Protein AF-K1R1R3-F1 (afdb_monomer_lite)

Structure (mmCIF, N/CA/C/O backbone):
data_AF-K1R1R3-F1
#
_entry.id   AF-K1R1R3-F1
#
loop_
_atom_site.group_PDB
_atom_site.id
_atom_site.type_symbol
_atom_site.label_atom_id
_atom_site.label_alt_id
_atom_site.label_comp_id
_atom_site.label_asym_id
_atom_site.label_entity_id
_atom_site.label_seq_id
_atom_site.pdbx_PDB_ins_code
_atom_site.Cartn_x
_atom_site.Cartn_y
_atom_site.Cartn_z
_atom_site.occupancy
_atom_site.B_iso_or_equiv
_atom_site.auth_seq_id
_atom_site.auth_comp_id
_atom_site.auth_asym_id
_atom_site.auth_atom_id
_atom_site.pdbx_PDB_model_num
ATOM 1 N N . MET A 1 1 ? -16.419 -6.995 62.840 1.00 41.62 1 MET A N 1
ATOM 2 C CA . MET A 1 1 ? -15.403 -7.744 62.067 1.00 41.62 1 MET A CA 1
ATOM 3 C C . MET A 1 1 ? -16.008 -9.122 61.863 1.00 41.62 1 MET A C 1
ATOM 5 O O . MET A 1 1 ? -16.299 -9.752 62.862 1.00 41.62 1 MET A O 1
ATOM 9 N N . THR A 1 2 ? -16.504 -9.490 60.685 1.00 32.88 2 THR A N 1
ATOM 10 C CA . THR A 1 2 ? -15.691 -9.855 59.516 1.00 32.88 2 THR A CA 1
ATOM 11 C C . THR A 1 2 ? -16.478 -9.571 58.232 1.00 32.88 2 THR A C 1
ATOM 13 O O . THR A 1 2 ? -17.562 -10.111 58.030 1.00 32.88 2 THR A O 1
ATOM 16 N N . THR A 1 3 ? -15.939 -8.710 57.373 1.00 28.78 3 THR A N 1
ATOM 17 C CA . THR A 1 3 ? -16.470 -8.423 56.037 1.00 28.78 3 THR A CA 1
ATOM 18 C C . THR A 1 3 ? -15.966 -9.507 55.088 1.00 28.78 3 THR A C 1
ATOM 20 O O . THR A 1 3 ? -14.759 -9.618 54.881 1.00 28.78 3 THR A O 1
ATOM 23 N N . GLN A 1 4 ? -16.862 -10.314 54.519 1.00 32.47 4 GLN A N 1
ATOM 24 C CA . GLN A 1 4 ? -16.522 -11.183 53.392 1.00 32.47 4 GLN A CA 1
ATOM 25 C C . GLN A 1 4 ? -16.595 -10.385 52.084 1.00 32.47 4 GLN A C 1
ATOM 27 O O . GLN A 1 4 ? -17.626 -9.818 51.730 1.00 32.47 4 GLN A O 1
ATOM 32 N N . LEU A 1 5 ? -15.458 -10.345 51.391 1.00 31.88 5 LEU A N 1
ATOM 33 C CA . LEU A 1 5 ? -15.287 -9.903 50.011 1.00 31.88 5 LEU A CA 1
ATOM 34 C C . LEU A 1 5 ? -15.853 -10.952 49.048 1.00 31.88 5 LEU A C 1
ATOM 36 O O . LEU A 1 5 ? -15.437 -12.102 49.121 1.00 31.88 5 LEU A O 1
ATOM 40 N N . PHE A 1 6 ? -16.655 -10.531 48.066 1.00 28.17 6 PHE A N 1
ATOM 41 C CA . PHE A 1 6 ? -16.606 -11.130 46.730 1.00 28.17 6 PHE A CA 1
ATOM 42 C C . PHE A 1 6 ? -16.654 -10.046 45.652 1.00 28.17 6 PHE A C 1
ATOM 44 O O . PHE A 1 6 ? -17.543 -9.198 45.597 1.00 28.17 6 PHE A O 1
ATOM 51 N N . THR A 1 7 ? -15.608 -10.083 44.833 1.00 28.70 7 THR A N 1
ATOM 52 C CA . THR A 1 7 ? -15.230 -9.115 43.811 1.00 28.70 7 THR A CA 1
ATOM 53 C C . THR A 1 7 ? -16.080 -9.248 42.548 1.00 28.70 7 THR A C 1
ATOM 55 O O . THR A 1 7 ? -16.462 -10.330 42.109 1.00 28.70 7 THR A O 1
ATOM 58 N N . ILE A 1 8 ? -16.336 -8.079 41.972 1.00 42.72 8 ILE A N 1
ATOM 59 C CA . ILE A 1 8 ? -17.076 -7.756 40.754 1.00 42.72 8 ILE A CA 1
ATOM 60 C C . ILE A 1 8 ? -16.412 -8.350 39.487 1.00 42.72 8 ILE A C 1
ATOM 62 O O . ILE A 1 8 ? -15.201 -8.543 39.437 1.00 42.72 8 ILE A O 1
ATOM 66 N N . CYS A 1 9 ? -17.216 -8.471 38.417 1.00 38.12 9 CYS A N 1
ATO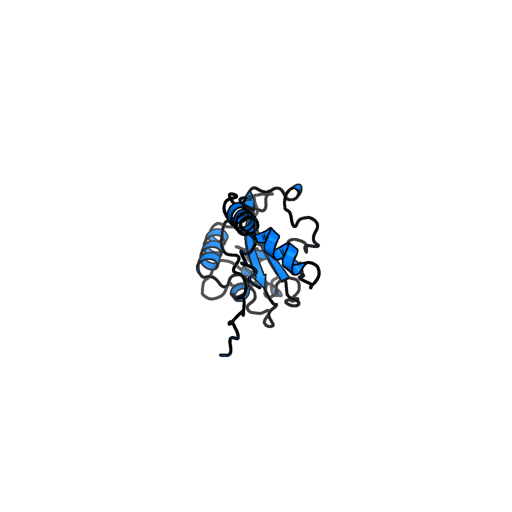M 67 C CA . CYS A 1 9 ? -16.847 -8.238 37.001 1.00 38.12 9 CYS A CA 1
ATOM 68 C C . CYS A 1 9 ? -16.890 -9.416 35.997 1.00 38.12 9 CYS A C 1
ATOM 70 O O . CYS A 1 9 ? -15.997 -9.584 35.171 1.00 38.12 9 CYS A O 1
ATOM 72 N N . GLY A 1 10 ? -18.011 -10.145 35.932 1.00 30.91 10 GLY A N 1
ATOM 73 C CA . GLY A 1 10 ? -18.330 -11.031 34.792 1.00 30.91 10 GLY A CA 1
ATOM 74 C C . GLY A 1 10 ? -18.759 -10.312 33.494 1.00 30.91 10 GLY A C 1
ATOM 75 O O . GLY A 1 10 ? -18.832 -10.933 32.438 1.00 30.91 10 GLY A O 1
ATOM 76 N N . LYS A 1 11 ? -19.025 -8.995 33.527 1.00 33.97 11 LYS A N 1
ATOM 77 C CA . LYS A 1 11 ? -19.503 -8.232 32.352 1.00 33.97 11 LYS A CA 1
ATOM 78 C C . LYS A 1 11 ? -18.391 -7.722 31.422 1.00 33.97 11 LYS A C 1
ATOM 80 O O . LYS A 1 11 ? -18.671 -7.465 30.255 1.00 33.97 11 LYS A O 1
ATOM 85 N N . LEU A 1 12 ? -17.142 -7.605 31.886 1.00 32.56 12 LEU A N 1
ATOM 86 C CA . LEU A 1 12 ? -16.050 -7.072 31.055 1.00 32.56 12 LEU A CA 1
ATOM 87 C C . LEU A 1 12 ? -15.493 -8.112 30.065 1.00 32.56 12 LEU A C 1
ATOM 89 O O . LEU A 1 12 ? -15.207 -7.789 28.912 1.00 32.56 12 LEU A O 1
ATOM 93 N N . TYR A 1 13 ? -15.400 -9.376 30.487 1.00 31.77 13 TYR A N 1
ATOM 94 C CA . TYR A 1 13 ? -14.856 -10.463 29.664 1.00 31.77 13 TYR A CA 1
ATOM 95 C C . TYR A 1 13 ? -15.740 -10.802 28.455 1.00 31.77 13 TYR A C 1
ATOM 97 O O . TYR A 1 13 ? -15.227 -11.123 27.383 1.00 31.77 13 TYR A O 1
ATOM 105 N N . PHE A 1 14 ? -17.061 -10.655 28.583 1.00 29.38 14 PHE A N 1
ATOM 106 C CA . PHE A 1 14 ? -18.003 -10.967 27.504 1.00 29.38 14 PHE A CA 1
ATOM 107 C C . PHE A 1 14 ? -17.925 -9.969 26.335 1.00 29.38 14 PHE A C 1
ATOM 109 O O . PHE A 1 14 ? -18.051 -10.358 25.174 1.00 29.38 14 PHE A O 1
ATOM 116 N N . ILE A 1 15 ? -17.635 -8.694 26.621 1.00 35.28 15 ILE A N 1
ATOM 117 C CA . ILE A 1 15 ? -17.471 -7.658 25.588 1.00 35.28 15 ILE A CA 1
ATOM 118 C C . ILE A 1 15 ? -16.175 -7.892 24.798 1.00 35.28 15 ILE A C 1
ATOM 120 O O . ILE A 1 15 ? -16.174 -7.795 23.570 1.00 35.28 15 ILE A O 1
ATOM 124 N N . ILE A 1 16 ? -15.082 -8.271 25.471 1.00 42.16 16 ILE A N 1
ATOM 125 C CA . ILE A 1 16 ? -13.810 -8.591 24.801 1.00 42.16 16 ILE A CA 1
ATOM 126 C C . ILE A 1 16 ? -13.955 -9.858 23.939 1.00 42.16 16 ILE A C 1
ATOM 128 O O . ILE A 1 16 ? -13.437 -9.907 22.823 1.00 42.16 16 ILE A O 1
ATOM 132 N N . PHE A 1 17 ? -14.713 -10.858 24.403 1.00 34.31 17 PHE A N 1
ATOM 133 C CA . PHE A 1 17 ? -14.930 -12.103 23.663 1.00 34.31 17 PHE A CA 1
ATOM 134 C C . PHE A 1 17 ? -15.851 -11.935 22.438 1.00 34.31 17 PHE A C 1
ATOM 136 O O . PHE A 1 17 ? -15.577 -12.512 21.384 1.00 34.31 17 PHE A O 1
ATOM 143 N N . GLN A 1 18 ? -16.896 -11.100 22.513 1.00 32.78 18 GLN A N 1
ATOM 144 C CA . GLN A 1 18 ? -17.772 -10.835 21.360 1.00 32.78 18 GLN A CA 1
ATOM 145 C C . GLN A 1 18 ? -17.098 -10.014 20.249 1.00 32.78 18 GLN A C 1
ATOM 147 O O . GLN A 1 18 ? -17.374 -10.248 19.071 1.00 32.78 18 GLN A O 1
ATOM 152 N N . ILE A 1 19 ? -16.164 -9.114 20.577 1.00 46.09 19 ILE A N 1
ATOM 153 C CA . ILE A 1 19 ? -15.396 -8.354 19.569 1.00 46.09 19 ILE A CA 1
ATOM 154 C C . ILE A 1 19 ? -14.512 -9.282 18.712 1.00 46.09 19 ILE A C 1
ATOM 156 O O . ILE A 1 19 ? -14.250 -8.982 17.546 1.00 46.09 19 ILE A O 1
ATOM 160 N N . ASN A 1 20 ? -14.107 -10.437 19.248 1.00 45.56 20 ASN A N 1
ATOM 161 C CA . ASN A 1 20 ? -13.268 -11.409 18.544 1.00 45.56 20 ASN A CA 1
ATOM 162 C C . ASN A 1 20 ? -14.040 -12.342 17.592 1.00 45.56 20 ASN A C 1
ATOM 164 O O . ASN A 1 20 ? -13.407 -12.998 16.766 1.00 45.56 20 ASN A O 1
ATOM 168 N N . ASN A 1 21 ? -15.378 -12.386 17.663 1.00 45.78 21 ASN A N 1
ATOM 169 C CA . ASN A 1 21 ? -16.212 -13.317 16.886 1.00 45.78 21 ASN A CA 1
ATOM 170 C C . ASN A 1 21 ? -17.002 -12.676 15.733 1.00 45.78 21 ASN A C 1
ATOM 172 O O . ASN A 1 21 ? -17.736 -13.365 15.024 1.00 45.78 21 ASN A O 1
ATOM 176 N N . LEU A 1 22 ? -16.833 -11.376 15.475 1.00 60.03 22 LEU A N 1
ATOM 177 C CA . LEU A 1 22 ? -17.361 -10.769 14.253 1.00 60.03 22 LEU A CA 1
ATOM 178 C C . LEU A 1 22 ? -16.454 -11.120 13.069 1.00 60.03 22 LEU A C 1
ATOM 180 O O . LEU A 1 22 ? -15.258 -10.817 13.059 1.00 60.03 22 LEU A O 1
ATOM 184 N N . ARG A 1 23 ? -17.035 -11.754 12.042 1.00 75.44 23 ARG A N 1
ATOM 185 C CA . ARG A 1 23 ? -16.339 -12.057 10.786 1.00 75.44 23 ARG A CA 1
ATOM 186 C C . ARG A 1 23 ? -15.767 -10.759 10.211 1.00 75.44 23 ARG A C 1
ATOM 188 O O . ARG A 1 23 ? -16.511 -9.828 9.909 1.00 75.44 23 ARG A O 1
ATOM 195 N N . LYS A 1 24 ? -14.443 -10.704 10.052 1.00 83.62 24 LYS A N 1
ATOM 196 C CA . LYS A 1 24 ? -13.760 -9.543 9.468 1.00 83.62 24 LYS A CA 1
ATOM 197 C C . LYS A 1 24 ? -14.295 -9.250 8.068 1.00 83.62 24 LYS A C 1
ATOM 199 O O . LYS A 1 24 ? -14.547 -10.166 7.283 1.00 83.62 24 LYS A O 1
ATOM 204 N N . LEU A 1 25 ? -14.422 -7.967 7.746 1.00 85.00 25 LEU A N 1
ATOM 205 C CA . LEU A 1 25 ? -14.866 -7.518 6.431 1.00 85.00 25 LEU A CA 1
ATOM 206 C C . LEU A 1 25 ? -13.712 -7.631 5.434 1.00 85.00 25 LEU A C 1
ATOM 208 O O . LEU A 1 25 ? -12.654 -7.046 5.660 1.00 85.00 25 LEU A O 1
ATOM 212 N N . LYS A 1 26 ? -13.915 -8.334 4.317 1.00 87.12 26 LYS A N 1
ATOM 213 C CA . LYS A 1 26 ? -12.944 -8.384 3.212 1.00 87.12 26 LYS A CA 1
ATOM 214 C C . LYS A 1 26 ? -12.702 -6.977 2.674 1.00 87.12 26 LYS A C 1
ATOM 216 O O . LYS A 1 26 ? -13.608 -6.399 2.072 1.00 87.12 26 LYS A O 1
ATOM 221 N N . ARG A 1 27 ? -11.521 -6.402 2.914 1.00 89.44 27 ARG A N 1
ATOM 222 C CA . ARG A 1 27 ? -11.242 -4.988 2.618 1.00 89.44 27 ARG A CA 1
ATOM 223 C C . ARG A 1 27 ? -11.456 -4.669 1.142 1.00 89.44 27 ARG A C 1
ATOM 225 O O . ARG A 1 27 ? -11.941 -3.581 0.839 1.00 89.44 27 ARG A O 1
ATOM 232 N N . GLU A 1 28 ? -11.138 -5.599 0.250 1.00 85.12 28 GLU A N 1
ATOM 233 C CA . GLU A 1 28 ? -11.321 -5.483 -1.197 1.00 85.12 28 GLU A CA 1
ATOM 234 C C . GLU A 1 28 ? -12.790 -5.312 -1.627 1.00 85.12 28 GLU A C 1
ATOM 236 O O . GLU A 1 28 ? -13.053 -4.747 -2.689 1.00 85.12 28 GLU A O 1
ATOM 241 N N . ASN A 1 29 ? -13.736 -5.748 -0.790 1.00 85.44 29 ASN A N 1
ATOM 242 C CA . ASN A 1 29 ? -15.176 -5.664 -1.038 1.00 85.44 29 ASN A CA 1
ATOM 243 C C . ASN A 1 29 ? -15.839 -4.491 -0.307 1.00 85.44 29 ASN A C 1
ATOM 245 O O . ASN A 1 29 ? -17.027 -4.255 -0.502 1.00 85.44 29 ASN A O 1
ATOM 249 N N . VAL A 1 30 ? -15.104 -3.772 0.547 1.00 84.88 30 VAL A N 1
ATOM 250 C CA . VAL A 1 30 ? -15.629 -2.634 1.310 1.00 84.88 30 VAL A CA 1
ATOM 251 C C . VAL A 1 30 ? -15.515 -1.364 0.461 1.00 84.88 30 VAL A C 1
ATOM 253 O O . VAL A 1 30 ? -14.389 -0.947 0.162 1.00 84.88 30 VAL A O 1
ATOM 256 N N . PRO A 1 31 ? -16.642 -0.721 0.095 1.00 84.31 31 PRO A N 1
ATOM 257 C CA . PRO A 1 31 ? -16.622 0.574 -0.576 1.00 84.31 31 PRO A CA 1
ATOM 258 C C . PRO A 1 31 ? -15.938 1.636 0.282 1.00 84.31 31 PRO A C 1
ATOM 260 O O . PRO A 1 31 ? -15.997 1.584 1.513 1.00 84.31 31 PRO A O 1
ATOM 263 N N . ASP A 1 32 ? -15.341 2.643 -0.354 1.00 81.62 32 ASP A N 1
ATOM 264 C CA . ASP A 1 32 ? -14.648 3.712 0.373 1.00 81.62 32 ASP A CA 1
ATOM 265 C C . ASP A 1 32 ? -15.595 4.493 1.308 1.00 81.62 32 ASP A C 1
ATOM 267 O O . ASP A 1 32 ? -15.168 4.933 2.371 1.00 81.62 32 ASP A O 1
ATOM 271 N N . THR A 1 33 ? -16.895 4.582 1.009 1.00 82.50 33 THR A N 1
ATOM 272 C CA . THR A 1 33 ? -17.916 5.182 1.896 1.00 82.50 33 THR A CA 1
ATOM 273 C C . THR A 1 33 ? -18.107 4.424 3.212 1.00 82.50 33 THR A C 1
ATOM 275 O O . THR A 1 33 ? -18.440 5.030 4.228 1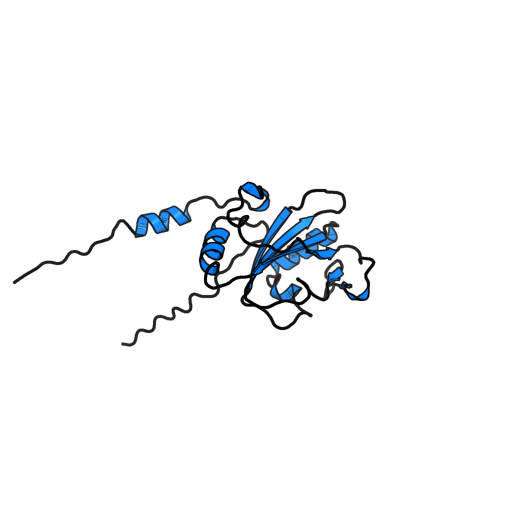.00 82.50 33 THR A O 1
ATOM 278 N N . ASN A 1 34 ? -17.849 3.114 3.215 1.00 82.56 34 ASN A N 1
ATOM 279 C CA . ASN A 1 34 ? -18.072 2.219 4.355 1.00 82.56 34 ASN A CA 1
ATOM 280 C C . ASN A 1 34 ? -16.753 1.800 5.025 1.00 82.56 34 ASN A C 1
ATOM 282 O O . ASN A 1 34 ? -16.737 1.014 5.978 1.00 82.56 34 ASN A O 1
ATOM 286 N N . PHE A 1 35 ? -15.625 2.308 4.532 1.00 86.00 35 PHE A N 1
ATOM 287 C CA . PHE A 1 35 ? -14.332 2.128 5.163 1.00 86.00 35 PHE A CA 1
ATOM 288 C C . PHE A 1 35 ? -14.248 3.030 6.399 1.00 86.00 35 PHE A C 1
ATOM 290 O O . PHE A 1 35 ? -14.309 4.246 6.292 1.00 86.00 35 PHE A O 1
ATOM 297 N N . SER A 1 36 ? -14.075 2.455 7.589 1.00 84.31 36 SER A N 1
ATOM 298 C CA . SER A 1 36 ? -14.108 3.172 8.874 1.00 84.31 36 SER A CA 1
ATOM 299 C C . SER A 1 36 ? -12.981 4.190 9.024 1.00 84.31 36 SER A C 1
ATOM 301 O O . SER A 1 36 ? -13.023 5.052 9.895 1.00 84.31 36 SER A O 1
ATOM 303 N N . LEU A 1 37 ? -11.964 4.074 8.175 1.00 85.25 37 LEU A N 1
ATOM 304 C CA . LEU A 1 37 ? -10.838 4.981 8.070 1.00 85.25 37 LEU A CA 1
ATOM 305 C C . LEU A 1 37 ? -10.951 5.898 6.846 1.00 85.25 37 LEU A C 1
ATOM 307 O O . LEU A 1 37 ? -9.949 6.437 6.402 1.00 85.25 37 LEU A O 1
ATOM 311 N N . ASN A 1 38 ? -12.130 6.094 6.263 1.00 85.06 38 ASN A N 1
ATOM 312 C CA . ASN A 1 38 ? -12.290 7.025 5.145 1.00 85.06 38 ASN A CA 1
ATOM 313 C C . ASN A 1 38 ? -12.209 8.502 5.561 1.00 85.06 38 ASN A C 1
ATOM 315 O O . ASN A 1 38 ? -11.771 9.322 4.764 1.00 85.06 38 ASN A O 1
ATOM 319 N N . LYS A 1 39 ? -12.576 8.830 6.808 1.00 84.06 39 LYS A N 1
ATOM 320 C CA . LYS A 1 39 ? -12.549 10.200 7.351 1.00 84.06 39 LYS A C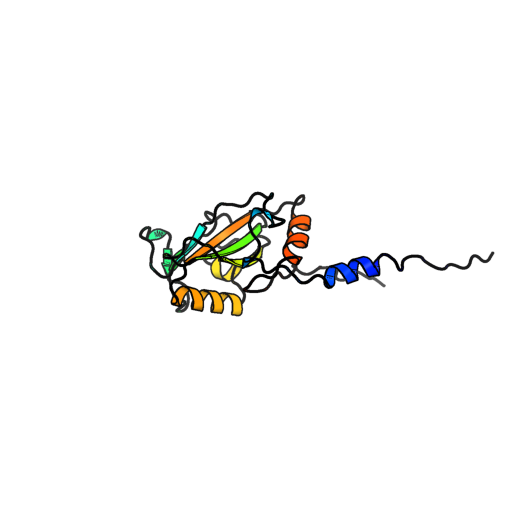A 1
ATOM 321 C C . LYS A 1 39 ? -11.160 10.665 7.793 1.00 84.06 39 LYS A C 1
ATOM 323 O O . LYS A 1 39 ? -10.979 11.848 8.057 1.00 84.06 39 LYS A O 1
ATOM 328 N N . ILE A 1 40 ? -10.188 9.758 7.912 1.00 86.12 40 ILE A N 1
ATOM 329 C CA . ILE A 1 40 ? -8.807 10.150 8.215 1.00 86.12 40 ILE A CA 1
ATOM 330 C C . ILE A 1 40 ? -8.101 10.630 6.947 1.00 86.12 40 ILE A C 1
ATOM 332 O O . ILE A 1 40 ? -8.395 10.186 5.838 1.00 86.12 40 ILE A O 1
ATOM 336 N N . GLN A 1 41 ? -7.134 11.528 7.118 1.00 90.19 41 GLN A N 1
ATOM 337 C CA . GLN A 1 41 ? -6.399 12.100 6.000 1.00 90.19 41 GLN A CA 1
ATOM 338 C C . GLN A 1 41 ? -5.431 11.070 5.403 1.00 90.19 41 GLN A C 1
ATOM 340 O O . GLN A 1 41 ? -4.354 10.795 5.942 1.00 90.19 41 GLN A O 1
ATOM 345 N N . TRP A 1 42 ? -5.825 10.505 4.266 1.00 92.56 42 TRP A N 1
ATOM 346 C CA . TRP A 1 42 ? -4.961 9.693 3.419 1.00 92.56 42 TRP A CA 1
ATOM 347 C C . TRP A 1 42 ? -4.273 10.556 2.368 1.00 92.56 42 TRP A C 1
ATOM 349 O O . TRP A 1 42 ? -4.863 11.485 1.819 1.00 92.56 42 TRP A O 1
ATOM 359 N N . SER A 1 43 ? -3.041 10.199 2.018 1.00 93.19 43 SER A N 1
ATOM 360 C CA . SER A 1 43 ? -2.443 10.679 0.779 1.00 93.19 43 SER A CA 1
ATOM 361 C C . SER A 1 43 ? -3.215 10.143 -0.435 1.00 93.19 43 SER A C 1
ATOM 363 O O . SER A 1 43 ? -3.832 9.072 -0.355 1.00 93.19 43 SER A O 1
ATOM 365 N N . PRO A 1 44 ? -3.102 10.806 -1.597 1.00 92.88 44 PRO A N 1
ATOM 366 C CA . PRO A 1 44 ? -3.466 10.197 -2.868 1.00 92.88 44 PRO A CA 1
ATOM 367 C C . PRO A 1 44 ? -2.749 8.856 -3.078 1.00 92.88 44 PRO A C 1
ATOM 369 O O . PRO A 1 44 ? -1.697 8.587 -2.484 1.00 92.88 44 PRO A O 1
ATOM 372 N N . TRP A 1 45 ? -3.325 8.020 -3.941 1.00 93.88 45 TRP A N 1
ATOM 373 C CA . TRP A 1 45 ? -2.703 6.771 -4.368 1.00 93.88 45 TRP A CA 1
ATOM 374 C C . TRP A 1 45 ? -1.505 7.051 -5.271 1.00 93.88 45 TRP A C 1
ATOM 376 O O . TRP A 1 45 ? -1.632 7.692 -6.311 1.00 93.88 45 TRP A O 1
ATOM 386 N N . GLU A 1 46 ? -0.354 6.508 -4.902 1.00 94.06 46 GLU A N 1
ATOM 387 C CA . GLU A 1 46 ? 0.895 6.647 -5.633 1.00 94.06 46 GLU A CA 1
ATOM 388 C C . GLU A 1 46 ? 1.275 5.321 -6.299 1.00 94.06 46 GLU A C 1
ATOM 390 O O . GLU A 1 46 ? 1.380 4.298 -5.627 1.00 94.06 46 GLU A O 1
ATOM 395 N N . LEU A 1 47 ? 1.531 5.337 -7.611 1.00 94.12 47 LEU A N 1
ATOM 396 C CA . LEU A 1 47 ? 2.108 4.200 -8.335 1.00 94.12 47 LEU A CA 1
ATOM 397 C C . LEU A 1 47 ? 3.554 3.973 -7.872 1.00 94.12 47 LEU A C 1
ATOM 399 O O . LEU A 1 47 ? 4.372 4.885 -7.999 1.00 94.12 47 LEU A O 1
ATOM 403 N N . VAL A 1 48 ? 3.871 2.780 -7.361 1.00 94.44 48 VAL A N 1
ATOM 404 C CA . VAL A 1 48 ? 5.193 2.467 -6.777 1.00 94.44 48 VAL A CA 1
ATOM 405 C C . VAL A 1 48 ? 5.854 1.208 -7.320 1.00 94.44 48 VAL A C 1
ATOM 407 O O . VAL A 1 48 ? 7.072 1.079 -7.197 1.00 94.44 48 VAL A O 1
ATOM 410 N N . ILE A 1 49 ? 5.090 0.295 -7.926 1.00 95.38 49 ILE A N 1
ATOM 411 C CA . ILE A 1 49 ? 5.619 -0.855 -8.671 1.00 95.38 49 ILE A CA 1
ATOM 412 C C . ILE A 1 49 ? 4.850 -0.978 -9.983 1.00 95.38 49 ILE A C 1
ATOM 414 O O . ILE A 1 49 ? 3.623 -0.890 -9.983 1.00 95.38 49 ILE A O 1
ATOM 418 N N . SER A 1 50 ? 5.569 -1.200 -11.076 1.00 94.81 50 SER A N 1
ATOM 419 C CA . SER A 1 50 ? 5.024 -1.315 -12.427 1.00 94.81 50 SER A CA 1
ATOM 420 C C . SER A 1 50 ? 5.618 -2.536 -13.140 1.00 94.81 50 SER A C 1
ATOM 422 O O . SER A 1 50 ? 6.800 -2.824 -12.937 1.00 94.81 50 SER A O 1
ATOM 424 N N . PRO A 1 51 ? 4.849 -3.271 -13.963 1.00 94.81 51 PRO A N 1
ATOM 425 C CA . PRO A 1 51 ? 5.391 -4.361 -14.776 1.00 94.81 51 PRO A CA 1
ATOM 426 C C . PRO A 1 51 ? 6.373 -3.857 -15.844 1.00 94.81 51 PRO A C 1
ATOM 428 O O . PRO A 1 51 ? 7.375 -4.515 -16.107 1.00 94.81 51 PRO A O 1
ATOM 431 N N . THR A 1 52 ? 6.121 -2.673 -16.405 1.00 92.50 52 THR A N 1
ATOM 432 C CA . THR A 1 52 ? 6.963 -1.998 -17.401 1.00 92.50 52 THR A CA 1
ATOM 433 C C . THR A 1 52 ? 7.597 -0.744 -16.810 1.00 92.50 52 THR A C 1
ATOM 435 O O . THR A 1 52 ? 7.057 -0.157 -15.867 1.00 92.50 52 THR A O 1
ATOM 438 N N . LYS A 1 53 ? 8.759 -0.340 -17.332 1.00 89.44 53 LYS A N 1
ATOM 439 C CA . LYS A 1 53 ? 9.465 0.858 -16.873 1.00 89.44 53 LYS A CA 1
ATOM 440 C C . LYS A 1 53 ? 8.671 2.101 -17.285 1.00 89.44 53 LYS A C 1
ATOM 442 O O . LYS A 1 53 ? 8.440 2.275 -18.478 1.00 89.44 53 LYS A O 1
ATOM 447 N N . PRO A 1 54 ? 8.231 2.948 -16.343 1.00 86.44 54 PRO A N 1
ATOM 448 C CA . PRO A 1 54 ? 7.586 4.209 -16.696 1.00 86.44 54 PRO A CA 1
ATOM 449 C C . PRO A 1 54 ? 8.598 5.196 -17.290 1.00 86.44 54 PRO A C 1
ATOM 451 O O . PRO A 1 54 ? 9.773 5.152 -16.935 1.00 86.44 54 PRO A O 1
ATOM 454 N N . GLU A 1 55 ? 8.128 6.114 -18.133 1.00 79.56 55 GLU A N 1
ATOM 455 C CA . GLU A 1 55 ? 8.956 7.042 -18.932 1.00 79.56 55 GLU A CA 1
ATOM 456 C C . GLU A 1 55 ? 9.891 7.947 -18.099 1.00 79.56 55 GLU A C 1
ATOM 458 O O . GLU A 1 55 ? 10.928 8.390 -18.582 1.00 79.56 55 GLU A O 1
ATOM 463 N N . ASN A 1 56 ? 9.585 8.172 -16.816 1.00 68.94 56 ASN A N 1
ATOM 464 C CA . ASN A 1 56 ? 10.442 8.923 -15.889 1.00 68.94 56 ASN A CA 1
ATOM 465 C C . ASN A 1 56 ? 11.596 8.062 -15.345 1.00 68.94 56 ASN A C 1
ATOM 467 O O . ASN A 1 56 ? 11.557 7.601 -14.205 1.00 68.94 56 ASN A O 1
ATOM 471 N N . ASP A 1 57 ? 12.630 7.861 -16.156 1.00 71.56 57 ASP A N 1
ATOM 472 C CA . ASP A 1 57 ? 13.698 6.880 -15.928 1.00 71.56 57 ASP A CA 1
ATOM 473 C C . ASP A 1 57 ? 14.383 6.988 -14.540 1.00 71.56 57 ASP A C 1
ATOM 475 O O . ASP A 1 57 ? 14.487 6.001 -13.812 1.00 71.56 57 ASP A O 1
ATOM 479 N N . SER A 1 58 ? 14.740 8.196 -14.086 1.00 82.50 58 SER A N 1
ATOM 480 C CA . SER A 1 58 ? 15.573 8.386 -12.879 1.00 82.50 58 SER A CA 1
ATOM 481 C C . SER A 1 58 ? 14.908 7.990 -11.553 1.00 82.50 58 SER A C 1
ATOM 483 O O . SER A 1 58 ? 15.585 7.699 -10.561 1.00 82.50 58 SER A O 1
ATOM 485 N N . LEU A 1 59 ? 13.574 7.970 -11.508 1.00 88.31 59 LEU A N 1
ATOM 486 C CA . LEU A 1 59 ? 12.822 7.624 -10.301 1.00 88.31 59 LEU A CA 1
ATOM 487 C C . LEU A 1 59 ? 12.522 6.132 -10.203 1.00 88.31 59 LEU A C 1
ATOM 489 O O . LEU A 1 59 ? 12.032 5.692 -9.161 1.00 88.31 59 LEU A O 1
ATOM 493 N N . TRP A 1 60 ? 12.804 5.358 -11.248 1.00 91.50 60 TRP A N 1
ATOM 494 C CA . TRP A 1 60 ? 12.456 3.950 -11.336 1.00 91.50 60 TRP A CA 1
ATOM 495 C C . TRP A 1 60 ? 13.705 3.086 -11.456 1.00 91.50 60 TRP A C 1
ATOM 497 O O . TRP A 1 60 ? 14.668 3.401 -12.135 1.00 91.50 60 TRP A O 1
ATOM 507 N N . SER A 1 61 ? 13.690 1.962 -10.756 1.00 91.06 61 SER A N 1
ATOM 508 C CA . SER A 1 61 ? 14.776 0.987 -10.768 1.00 91.06 61 SER A CA 1
ATOM 509 C C . SER A 1 61 ? 14.193 -0.406 -10.894 1.00 91.06 61 SER A C 1
ATOM 511 O O . SER A 1 61 ? 13.073 -0.659 -10.438 1.00 91.06 61 SER A O 1
ATOM 513 N N . GLU A 1 62 ? 14.946 -1.323 -11.488 1.00 92.25 62 GLU A N 1
ATOM 514 C CA . GLU A 1 62 ? 14.570 -2.731 -11.472 1.00 92.25 62 GLU A CA 1
ATOM 515 C C . GLU A 1 62 ? 14.407 -3.231 -10.036 1.00 92.25 62 GLU A C 1
ATOM 517 O O . GLU A 1 62 ? 15.087 -2.801 -9.089 1.00 92.25 62 GLU A O 1
ATOM 522 N N . ARG A 1 63 ? 13.458 -4.147 -9.847 1.00 92.19 63 ARG A N 1
ATOM 523 C CA . ARG A 1 63 ? 13.260 -4.749 -8.535 1.00 92.19 63 ARG A CA 1
ATOM 524 C C . ARG A 1 63 ? 14.399 -5.714 -8.217 1.00 92.19 63 ARG A C 1
ATOM 526 O O . ARG A 1 63 ? 14.829 -6.530 -9.020 1.00 92.19 63 ARG A O 1
ATOM 533 N N . TYR A 1 64 ? 14.881 -5.623 -6.982 1.00 83.94 64 TYR A N 1
ATOM 534 C CA . TYR A 1 64 ? 16.077 -6.328 -6.524 1.00 83.94 64 TYR A CA 1
ATOM 535 C C . TYR A 1 64 ? 15.928 -7.864 -6.555 1.00 83.94 64 TYR A C 1
ATOM 537 O O . TYR A 1 64 ? 14.859 -8.386 -6.223 1.00 83.94 64 TYR A O 1
ATOM 545 N N . ARG A 1 65 ? 17.029 -8.580 -6.851 1.00 82.19 65 ARG A N 1
ATOM 546 C CA . ARG A 1 65 ? 17.147 -10.061 -6.868 1.00 82.19 65 ARG A CA 1
ATOM 547 C C . ARG A 1 65 ? 16.165 -10.766 -7.814 1.00 82.19 65 ARG A C 1
ATOM 549 O O . ARG A 1 65 ? 15.461 -11.682 -7.396 1.00 82.19 65 ARG A O 1
ATOM 556 N N . GLY A 1 66 ? 16.086 -10.323 -9.069 1.00 78.25 66 GLY A N 1
ATOM 557 C CA . GLY A 1 66 ? 15.298 -11.007 -10.106 1.00 78.25 66 GLY A CA 1
ATOM 558 C C . GLY A 1 66 ? 13.780 -10.950 -9.901 1.00 78.25 66 GLY A C 1
ATOM 559 O O . GLY A 1 66 ? 13.033 -11.706 -10.524 1.00 78.25 66 GLY A O 1
ATOM 560 N N . ARG A 1 67 ? 13.301 -10.063 -9.019 1.00 89.56 67 ARG A N 1
ATOM 561 C CA . ARG A 1 67 ? 11.868 -9.789 -8.876 1.00 89.56 67 ARG A CA 1
ATOM 562 C C . ARG A 1 67 ? 11.358 -9.100 -10.137 1.00 89.56 67 ARG A C 1
ATOM 564 O O . ARG A 1 67 ? 12.036 -8.254 -10.704 1.00 89.56 67 ARG A O 1
ATOM 571 N N . LYS A 1 68 ? 10.140 -9.441 -10.548 1.00 91.56 68 LYS A N 1
ATOM 572 C CA . LYS A 1 68 ? 9.536 -8.923 -11.777 1.00 91.56 68 LYS A CA 1
ATOM 573 C C . LYS A 1 68 ? 9.156 -7.450 -11.638 1.00 91.56 68 LYS A C 1
ATOM 575 O O . LYS A 1 68 ? 8.616 -7.048 -10.601 1.00 91.56 68 LYS A O 1
ATOM 580 N N . GLY A 1 69 ? 9.394 -6.696 -12.709 1.00 94.19 69 GLY A N 1
ATOM 581 C CA . GLY A 1 69 ? 9.004 -5.299 -12.876 1.00 94.19 69 GLY A CA 1
ATOM 582 C C . GLY A 1 69 ? 9.963 -4.277 -12.263 1.00 94.19 69 GLY A C 1
ATOM 583 O O . GLY A 1 69 ? 11.055 -4.587 -11.786 1.00 94.19 69 GLY A O 1
ATOM 584 N N . PHE A 1 70 ? 9.500 -3.034 -12.253 1.00 94.19 70 PHE A N 1
ATOM 585 C CA . PHE A 1 70 ? 10.218 -1.847 -11.811 1.00 94.19 70 PHE A CA 1
ATOM 586 C C . PHE A 1 70 ? 9.573 -1.293 -10.547 1.00 94.19 70 PHE A C 1
ATOM 588 O O . PHE A 1 70 ? 8.359 -1.376 -10.364 1.00 94.19 70 PHE A O 1
ATOM 595 N N . ARG A 1 71 ? 10.376 -0.703 -9.666 1.00 93.44 71 ARG A N 1
ATOM 596 C CA . ARG A 1 71 ? 9.914 0.001 -8.467 1.00 93.44 71 ARG A CA 1
ATOM 597 C C . ARG A 1 71 ? 10.407 1.434 -8.464 1.00 93.44 71 ARG A C 1
ATOM 599 O O . ARG A 1 71 ? 11.511 1.709 -8.936 1.00 93.44 71 ARG A O 1
ATOM 606 N N . LYS A 1 72 ? 9.654 2.319 -7.818 1.00 91.75 72 LYS A N 1
ATOM 607 C CA . LYS A 1 72 ? 10.180 3.641 -7.489 1.00 91.75 72 LYS A CA 1
ATOM 608 C C . LYS A 1 72 ? 11.354 3.545 -6.517 1.00 91.75 72 LYS A C 1
ATOM 610 O O . LYS A 1 72 ? 11.357 2.715 -5.602 1.00 91.75 72 LYS A O 1
ATOM 615 N N . THR A 1 73 ? 12.326 4.434 -6.673 1.00 88.81 73 THR A N 1
ATOM 616 C CA . THR A 1 73 ? 13.478 4.585 -5.771 1.00 88.81 73 THR A CA 1
ATOM 617 C C . THR A 1 73 ? 13.061 5.085 -4.384 1.00 88.81 73 THR A C 1
ATOM 619 O O . THR A 1 73 ? 13.683 4.720 -3.384 1.00 88.81 73 THR A O 1
ATOM 622 N N . SER A 1 74 ? 11.969 5.852 -4.303 1.00 88.75 74 SER A N 1
ATOM 623 C CA . SER A 1 74 ? 11.357 6.336 -3.063 1.00 88.75 74 SER A CA 1
ATOM 624 C C . SER A 1 74 ? 9.828 6.220 -3.099 1.00 88.75 74 SER A C 1
ATOM 626 O O . SER A 1 74 ? 9.228 6.080 -4.160 1.00 88.75 74 SER A O 1
ATOM 628 N N . VAL A 1 75 ? 9.199 6.251 -1.924 1.00 89.50 75 VAL A N 1
ATOM 629 C CA . VAL A 1 75 ? 7.740 6.205 -1.746 1.00 89.50 75 VAL A CA 1
ATOM 630 C C . VAL A 1 75 ? 7.295 7.401 -0.912 1.00 89.50 75 VAL A C 1
ATOM 632 O O . VAL A 1 75 ? 8.044 7.845 -0.039 1.00 89.50 75 VAL A O 1
ATOM 635 N N . CYS A 1 76 ? 6.101 7.930 -1.178 1.00 84.94 76 CYS A N 1
ATOM 636 C CA . CYS A 1 76 ? 5.520 9.087 -0.498 1.00 84.94 76 CYS A CA 1
ATOM 637 C C . CYS A 1 76 ? 6.461 10.306 -0.488 1.00 84.94 76 CYS A C 1
ATOM 639 O O . CYS A 1 76 ? 6.611 10.981 0.535 1.00 84.94 76 CYS A O 1
ATOM 641 N N . GLY A 1 77 ? 7.143 10.554 -1.612 1.00 80.62 77 GLY A N 1
ATOM 642 C CA . GLY A 1 77 ? 8.115 11.644 -1.758 1.00 80.62 77 GLY A CA 1
ATOM 643 C C . GLY A 1 77 ? 9.344 11.506 -0.853 1.00 80.62 77 GLY A C 1
ATOM 644 O O . GLY A 1 77 ? 9.880 12.507 -0.394 1.00 80.62 77 GLY A O 1
ATOM 645 N N . GLY A 1 78 ? 9.732 10.277 -0.495 1.00 81.31 78 GLY A N 1
ATOM 646 C CA . GLY A 1 78 ? 10.847 10.017 0.422 1.00 81.31 78 GLY A CA 1
ATOM 647 C C . GLY A 1 78 ? 10.536 10.318 1.890 1.00 81.31 78 GLY A C 1
ATOM 648 O O . GLY A 1 78 ? 11.383 10.091 2.751 1.00 81.31 78 GLY A O 1
ATOM 649 N N . LYS A 1 79 ? 9.316 10.771 2.202 1.00 80.50 79 LYS A N 1
ATOM 650 C CA . LYS A 1 79 ? 8.866 10.995 3.574 1.00 80.50 79 LYS A CA 1
ATOM 651 C C . LYS A 1 79 ? 8.536 9.638 4.183 1.00 80.50 79 LYS A C 1
ATOM 653 O O . LYS A 1 79 ? 7.547 9.009 3.819 1.00 80.50 79 LYS A O 1
ATOM 658 N N . THR A 1 80 ? 9.352 9.179 5.113 1.00 84.81 80 THR A N 1
ATOM 659 C CA . THR A 1 80 ? 9.218 7.849 5.729 1.00 84.81 80 THR A CA 1
ATOM 660 C C . THR A 1 80 ? 9.022 7.913 7.241 1.00 84.81 80 THR A C 1
ATOM 662 O O . THR A 1 80 ? 8.790 6.881 7.864 1.00 84.81 80 THR A O 1
ATOM 665 N N . PHE A 1 81 ? 9.066 9.122 7.800 1.00 86.12 81 PHE A N 1
ATOM 666 C CA . PHE A 1 81 ? 8.655 9.494 9.150 1.00 86.12 81 PHE A CA 1
ATOM 667 C C . PHE A 1 81 ? 7.571 10.584 9.069 1.00 86.12 81 PHE A C 1
ATOM 669 O O . PHE A 1 81 ? 7.505 11.282 8.047 1.00 86.12 81 PHE A O 1
ATOM 676 N N . PRO A 1 82 ? 6.733 10.760 10.109 1.00 89.69 82 PRO A N 1
ATOM 677 C CA . PRO A 1 82 ? 6.638 9.969 11.347 1.00 89.69 82 PRO A CA 1
ATOM 678 C C . PRO A 1 82 ? 5.999 8.583 11.121 1.00 89.69 82 PRO A C 1
ATOM 680 O O . PRO A 1 82 ? 5.885 8.114 9.984 1.00 89.69 82 PRO A O 1
ATOM 683 N N . ALA A 1 83 ? 5.613 7.904 12.207 1.00 91.62 83 ALA A N 1
ATOM 684 C CA . ALA A 1 83 ? 4.853 6.660 12.143 1.00 91.62 83 ALA A CA 1
ATOM 685 C C . ALA A 1 83 ? 3.617 6.812 11.241 1.00 91.62 83 ALA A C 1
ATOM 687 O O . ALA A 1 83 ? 2.973 7.859 11.205 1.00 91.62 83 ALA A O 1
ATOM 688 N N . ALA A 1 84 ? 3.296 5.767 10.487 1.00 92.94 84 ALA A N 1
ATOM 689 C CA . ALA A 1 84 ? 2.249 5.828 9.481 1.00 92.94 84 ALA A CA 1
ATOM 690 C C . ALA A 1 84 ? 1.659 4.452 9.173 1.00 92.94 84 ALA A C 1
ATOM 692 O O . ALA A 1 84 ? 2.297 3.408 9.356 1.00 92.94 84 ALA A O 1
ATOM 693 N N . VAL A 1 85 ? 0.441 4.476 8.646 1.00 93.38 85 VAL A N 1
ATOM 694 C CA . VAL A 1 85 ? -0.214 3.335 8.014 1.00 93.38 85 VAL A CA 1
ATOM 695 C C . VAL A 1 85 ? -0.025 3.445 6.516 1.00 93.38 85 VAL A C 1
ATOM 697 O O . VAL A 1 85 ? -0.311 4.485 5.927 1.00 93.38 85 VAL A O 1
ATOM 700 N N . TYR A 1 86 ? 0.434 2.362 5.905 1.00 94.00 86 TYR A N 1
ATOM 701 C CA . TYR A 1 86 ? 0.562 2.235 4.463 1.00 94.00 86 TYR A CA 1
ATOM 702 C C . TYR A 1 86 ? -0.464 1.229 3.976 1.00 94.00 86 TYR A C 1
ATOM 704 O O . TYR A 1 86 ? -0.462 0.086 4.431 1.00 94.00 86 TYR A O 1
ATOM 712 N N . GLU A 1 87 ? -1.320 1.645 3.053 1.00 93.88 87 GLU A N 1
ATOM 713 C CA . GLU A 1 87 ? -2.290 0.768 2.410 1.00 93.88 87 GLU A CA 1
ATOM 714 C C . GLU A 1 87 ? -1.906 0.576 0.948 1.00 93.88 87 GLU A C 1
ATOM 716 O O . GLU A 1 87 ? -1.527 1.528 0.267 1.00 93.88 87 GLU A O 1
ATOM 721 N N . PHE A 1 88 ? -1.990 -0.662 0.480 1.00 95.38 88 PHE A N 1
ATOM 722 C CA . PHE A 1 88 ? -1.584 -1.071 -0.852 1.00 95.38 88 PHE A CA 1
ATOM 723 C C . PHE A 1 88 ? -2.788 -1.534 -1.653 1.00 95.38 88 PHE A C 1
ATOM 725 O O . PHE A 1 88 ? -3.654 -2.257 -1.151 1.00 95.38 88 PHE A O 1
ATOM 732 N N . SER A 1 89 ? -2.802 -1.141 -2.920 1.00 95.12 89 SER A N 1
ATOM 733 C CA . SER A 1 89 ? -3.755 -1.636 -3.897 1.00 95.12 89 SER A CA 1
ATOM 734 C C . SER A 1 89 ? -3.061 -2.091 -5.169 1.00 95.12 89 SER A C 1
ATOM 736 O O . SER A 1 89 ? -1.932 -1.698 -5.465 1.00 95.12 89 SER A O 1
ATOM 738 N N . VAL A 1 90 ? -3.750 -2.938 -5.920 1.00 95.38 90 VAL A N 1
ATOM 739 C CA . VAL A 1 90 ? -3.326 -3.403 -7.236 1.00 95.38 90 VAL A CA 1
ATOM 740 C C . VAL A 1 90 ? -4.336 -2.980 -8.283 1.00 95.38 90 VAL A C 1
ATOM 742 O O . VAL A 1 90 ? -5.535 -2.899 -8.007 1.00 95.38 90 VAL A O 1
ATOM 745 N N . ARG A 1 91 ? -3.852 -2.715 -9.492 1.00 94.00 91 ARG A N 1
ATOM 746 C CA . ARG A 1 91 ? -4.696 -2.431 -10.653 1.00 94.00 91 ARG A CA 1
ATOM 747 C C . ARG A 1 91 ? -3.991 -2.872 -11.924 1.00 94.00 91 ARG A C 1
ATOM 749 O O . ARG A 1 91 ? -2.789 -2.652 -12.066 1.00 94.00 91 ARG A O 1
ATOM 756 N N . LYS A 1 92 ? -4.742 -3.469 -12.842 1.00 90.94 92 LYS A N 1
ATOM 757 C CA . LYS A 1 92 ? -4.285 -3.741 -14.206 1.00 90.94 92 LYS A CA 1
ATOM 758 C C . LYS A 1 92 ? -4.533 -2.500 -15.061 1.00 90.94 92 LYS A C 1
ATOM 760 O O . LYS A 1 92 ? -5.540 -1.838 -14.856 1.00 90.94 92 LYS A O 1
ATOM 765 N N . LEU A 1 93 ? -3.651 -2.171 -16.007 1.00 81.06 93 LEU A N 1
ATOM 766 C CA . LEU A 1 93 ? -3.808 -0.962 -16.837 1.00 81.06 93 LEU A CA 1
ATOM 767 C C . LEU A 1 93 ? -5.165 -0.914 -17.563 1.00 81.06 93 LEU A C 1
ATOM 769 O O . LEU A 1 93 ? -5.758 0.149 -17.689 1.00 81.06 93 LEU A O 1
ATOM 773 N N . SER A 1 94 ? -5.662 -2.081 -17.976 1.00 83.38 94 SER A N 1
ATOM 774 C CA . SER A 1 94 ? -6.950 -2.256 -18.649 1.00 83.38 94 SER A CA 1
ATOM 775 C C . SER A 1 94 ? -8.172 -2.149 -17.729 1.00 83.38 94 SER A C 1
ATOM 777 O O . SER A 1 94 ? -9.292 -2.221 -18.217 1.00 83.38 94 SER A O 1
ATOM 779 N N . ASP A 1 95 ? -7.983 -2.067 -16.411 1.00 84.12 95 ASP A N 1
ATOM 780 C CA . ASP A 1 95 ? -9.065 -2.094 -15.428 1.00 84.12 95 ASP A CA 1
ATOM 781 C C . ASP A 1 95 ? -9.167 -0.731 -14.724 1.00 84.12 95 ASP A C 1
ATOM 783 O O . ASP A 1 95 ? -8.173 -0.251 -14.164 1.00 84.12 95 ASP A O 1
ATOM 787 N N . PRO A 1 96 ? -10.345 -0.082 -14.703 1.00 78.94 96 PRO A N 1
ATOM 788 C CA . PRO A 1 96 ? -10.523 1.154 -13.950 1.00 78.94 96 PRO A CA 1
ATOM 789 C C . PRO A 1 96 ? -10.396 0.950 -12.429 1.00 78.94 96 PRO A C 1
ATOM 791 O O . PRO A 1 96 ? -10.039 1.889 -11.707 1.00 78.94 96 PRO A O 1
ATOM 794 N N . LYS A 1 97 ? -10.658 -0.260 -11.918 1.00 85.38 97 LYS A N 1
ATOM 795 C CA . LYS A 1 97 ? -10.788 -0.533 -10.485 1.00 85.38 97 LYS A CA 1
ATOM 796 C C . LYS A 1 97 ? -9.446 -0.858 -9.821 1.00 85.38 97 LYS A C 1
ATOM 798 O O . LYS A 1 97 ? -8.637 -1.646 -10.303 1.00 85.38 97 LYS A O 1
ATOM 803 N N . ARG A 1 98 ? -9.222 -0.258 -8.645 1.00 86.50 98 ARG A N 1
ATOM 804 C CA . ARG A 1 98 ? -8.139 -0.624 -7.716 1.00 86.50 98 ARG A CA 1
ATOM 805 C C . ARG A 1 98 ? -8.668 -1.607 -6.675 1.00 86.50 98 ARG A C 1
ATOM 807 O O . ARG A 1 98 ? -9.673 -1.326 -6.027 1.00 86.50 98 ARG A O 1
ATOM 814 N N . PHE A 1 99 ? -7.958 -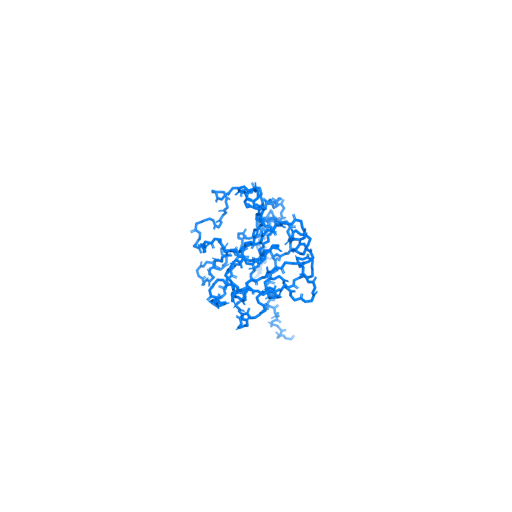2.709 -6.462 1.00 89.56 99 PHE A N 1
ATOM 815 C CA . PHE A 1 99 ? -8.256 -3.674 -5.403 1.00 89.56 99 PHE A CA 1
ATOM 816 C C . PHE A 1 99 ? -7.296 -3.466 -4.241 1.00 89.56 99 PHE A C 1
ATOM 818 O O . PHE A 1 99 ? -6.085 -3.570 -4.419 1.00 89.56 99 PHE A O 1
ATOM 825 N N . VAL A 1 100 ? -7.817 -3.152 -3.057 1.00 88.62 100 VAL A N 1
ATOM 826 C CA . VAL A 1 100 ? -7.005 -2.987 -1.845 1.00 88.62 100 VAL A CA 1
ATOM 827 C C . VAL A 1 100 ? -6.632 -4.361 -1.298 1.00 88.62 100 VAL A C 1
ATOM 829 O O . VAL A 1 100 ? -7.512 -5.146 -0.962 1.00 88.62 100 VAL A O 1
ATOM 832 N N . THR A 1 101 ? -5.335 -4.653 -1.196 1.00 89.19 101 THR A N 1
ATOM 833 C CA . THR A 1 101 ? -4.851 -6.014 -0.911 1.00 89.19 101 THR A CA 1
ATOM 834 C C . THR A 1 101 ? -4.040 -6.133 0.367 1.00 89.19 101 THR A C 1
ATOM 836 O O . THR A 1 101 ? -3.989 -7.219 0.937 1.00 89.19 101 THR A O 1
ATOM 839 N N . TYR A 1 102 ? -3.412 -5.058 0.846 1.00 93.06 102 TYR A N 1
ATOM 840 C CA . TYR A 1 102 ? -2.514 -5.131 2.000 1.00 93.06 102 TYR A CA 1
ATOM 841 C C . TYR A 1 102 ? -2.447 -3.827 2.789 1.00 93.06 102 TYR A C 1
ATOM 843 O O . TYR A 1 102 ? -2.625 -2.741 2.243 1.00 93.06 102 TYR A O 1
ATOM 851 N N . CYS A 1 103 ? -2.137 -3.939 4.079 1.00 92.12 103 CYS A N 1
ATOM 852 C CA . CYS A 1 103 ? -1.889 -2.809 4.958 1.00 92.12 103 CYS A CA 1
ATOM 853 C C . CYS A 1 103 ? -0.718 -3.098 5.905 1.00 92.12 103 CYS A C 1
ATOM 855 O O . CYS A 1 103 ? -0.603 -4.196 6.452 1.00 92.12 103 CYS A O 1
ATOM 857 N N . LYS A 1 104 ? 0.130 -2.090 6.137 1.00 91.50 104 LYS A N 1
ATOM 858 C CA . LYS A 1 104 ? 1.285 -2.154 7.037 1.00 91.50 104 LYS A CA 1
ATOM 859 C C . LYS A 1 104 ? 1.321 -0.951 7.973 1.00 91.50 104 LYS A C 1
ATOM 861 O O . LYS A 1 104 ? 1.366 0.193 7.530 1.00 91.50 104 LYS A O 1
ATOM 866 N N . LEU A 1 105 ? 1.391 -1.231 9.272 1.00 90.94 105 LEU A N 1
ATOM 867 C CA . LEU A 1 105 ? 1.782 -0.251 10.283 1.00 90.94 105 LEU A CA 1
ATOM 868 C C . LEU A 1 105 ? 3.307 -0.135 10.318 1.00 90.94 105 LEU A C 1
ATOM 870 O O . LEU A 1 105 ? 4.011 -1.147 10.358 1.00 90.94 105 LEU A O 1
ATOM 874 N N . SER A 1 106 ? 3.807 1.095 10.317 1.00 90.00 106 SER A N 1
ATOM 875 C CA . SER A 1 106 ? 5.231 1.399 10.406 1.00 90.00 106 SER A CA 1
ATOM 876 C C . SER A 1 106 ? 5.470 2.470 11.463 1.00 90.00 106 SER A C 1
ATOM 878 O O . SER A 1 106 ? 4.773 3.481 11.490 1.00 90.00 106 SER A O 1
ATOM 880 N N . SER A 1 107 ? 6.487 2.278 12.302 1.00 88.38 107 SER A N 1
ATOM 881 C CA . SER A 1 107 ? 7.003 3.303 13.223 1.00 88.38 107 SER A CA 1
ATOM 882 C C . SER A 1 107 ? 7.839 4.380 12.517 1.00 88.38 107 SER A C 1
ATOM 884 O O . SER A 1 107 ? 8.355 5.282 13.165 1.00 88.38 107 SER A O 1
ATOM 886 N N . GLY A 1 108 ? 7.985 4.272 11.195 1.00 87.94 108 GLY A N 1
ATOM 887 C CA . GLY A 1 108 ? 8.891 5.067 10.378 1.00 87.94 108 GLY A CA 1
ATOM 888 C C . GLY A 1 108 ? 10.200 4.331 10.076 1.00 87.94 108 GLY A C 1
ATOM 889 O O . GLY A 1 108 ? 10.540 3.339 10.724 1.00 87.94 108 GLY A O 1
ATOM 890 N N . PHE A 1 109 ? 10.908 4.748 9.023 1.00 85.12 109 PHE A N 1
ATOM 891 C CA . PHE A 1 109 ? 12.148 4.093 8.580 1.00 85.12 109 PHE A CA 1
ATOM 892 C C . PHE A 1 109 ? 13.100 5.060 7.872 1.00 85.12 109 PHE A C 1
ATOM 894 O O . PHE A 1 109 ? 12.674 5.872 7.072 1.00 85.12 109 PHE A O 1
ATOM 901 N N . THR A 1 110 ? 14.407 4.968 8.113 1.00 73.06 110 THR A N 1
ATOM 902 C CA . THR A 1 110 ? 15.395 5.964 7.634 1.00 73.06 110 THR A CA 1
ATOM 903 C C . THR A 1 110 ? 15.880 5.758 6.201 1.00 73.06 110 THR A C 1
ATOM 905 O O . THR A 1 110 ? 16.349 6.696 5.568 1.00 73.06 110 THR A O 1
ATOM 908 N N . LYS A 1 111 ? 15.789 4.539 5.656 1.00 65.19 111 LYS A N 1
ATOM 909 C CA . LYS A 1 111 ? 16.383 4.209 4.349 1.00 65.19 111 LYS A CA 1
ATOM 910 C C . LYS A 1 111 ? 15.326 4.143 3.243 1.00 65.19 111 LYS A C 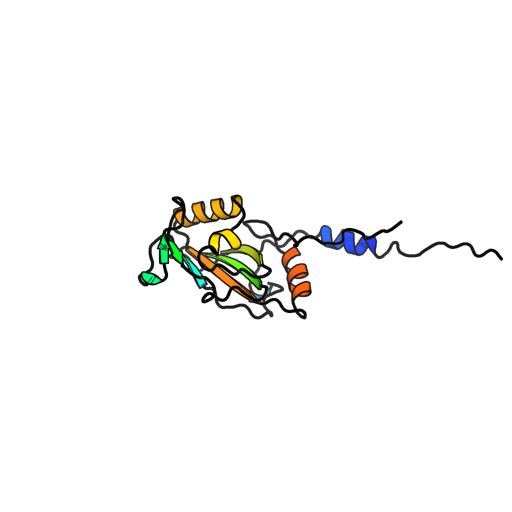1
ATOM 912 O O . LYS A 1 111 ? 14.618 3.142 3.127 1.00 65.19 111 LYS A O 1
ATOM 917 N N . THR A 1 112 ? 15.290 5.162 2.380 1.00 58.78 112 THR A N 1
ATOM 918 C CA . THR A 1 112 ? 14.466 5.226 1.152 1.00 58.78 112 THR A CA 1
ATOM 919 C C . THR A 1 112 ? 14.775 4.089 0.175 1.00 58.78 112 THR A C 1
ATOM 921 O O . THR A 1 112 ? 13.850 3.457 -0.335 1.00 58.78 112 THR A O 1
ATOM 924 N N . ARG A 1 113 ? 16.061 3.734 0.001 1.00 55.62 113 ARG A N 1
ATOM 925 C CA . ARG A 1 113 ? 16.526 2.699 -0.952 1.00 55.62 113 ARG A CA 1
ATOM 926 C C . ARG A 1 113 ? 15.886 1.313 -0.760 1.00 55.62 113 ARG A C 1
ATOM 928 O O . ARG A 1 113 ? 15.881 0.513 -1.697 1.00 55.62 113 ARG A O 1
ATOM 935 N N . CYS A 1 114 ? 15.290 1.037 0.400 1.00 71.94 114 CYS A N 1
ATOM 936 C CA . CYS A 1 114 ? 14.733 -0.269 0.761 1.00 71.94 114 CYS A CA 1
ATOM 937 C C . CYS A 1 114 ? 13.277 -0.206 1.252 1.00 71.94 114 CYS A C 1
ATOM 939 O O . CYS A 1 114 ? 12.844 -1.102 1.975 1.00 71.94 114 CYS A O 1
ATOM 941 N N . TRP A 1 115 ? 12.501 0.814 0.865 1.00 89.81 115 TRP A N 1
ATOM 942 C CA . TRP A 1 115 ? 11.094 0.907 1.281 1.00 89.81 115 TRP A CA 1
ATOM 943 C C . TRP A 1 115 ? 10.308 -0.378 0.971 1.00 89.81 115 TRP A C 1
ATOM 945 O O . TRP A 1 115 ? 9.521 -0.821 1.803 1.00 89.81 115 TRP A O 1
ATOM 955 N N . GLU A 1 116 ? 10.583 -1.031 -0.168 1.00 90.88 116 GLU A N 1
ATOM 956 C CA . GLU A 1 116 ? 9.919 -2.283 -0.548 1.00 90.88 116 GLU A CA 1
ATOM 957 C C . GLU A 1 116 ? 10.180 -3.376 0.495 1.00 90.88 116 GLU A C 1
ATOM 959 O O . GLU A 1 116 ? 9.245 -4.029 0.938 1.00 90.88 116 GLU A O 1
ATOM 964 N N . SER A 1 117 ? 11.421 -3.557 0.959 1.00 88.06 117 SER A N 1
ATOM 965 C CA . SER A 1 117 ? 11.727 -4.578 1.971 1.00 88.06 117 SER A CA 1
ATOM 966 C C . SER A 1 117 ? 11.246 -4.208 3.374 1.00 88.06 117 SER A C 1
ATOM 968 O O . SER A 1 117 ? 11.090 -5.095 4.208 1.00 88.06 117 SER A O 1
ATOM 970 N N . ARG A 1 118 ? 10.997 -2.924 3.655 1.00 88.69 118 ARG A N 1
ATOM 971 C CA . ARG A 1 118 ? 10.444 -2.471 4.941 1.00 88.69 118 ARG A CA 1
ATOM 972 C C . ARG A 1 118 ? 8.927 -2.604 4.995 1.00 88.69 118 ARG A C 1
ATOM 974 O O . ARG A 1 118 ? 8.398 -3.109 5.982 1.00 88.69 118 ARG A O 1
ATOM 981 N N . LEU A 1 119 ? 8.233 -2.170 3.947 1.00 91.38 119 LEU A N 1
ATOM 982 C CA . LEU A 1 119 ? 6.773 -2.189 3.899 1.00 91.38 119 LEU A CA 1
ATOM 983 C C . LEU A 1 119 ? 6.236 -3.562 3.474 1.00 91.38 119 LEU A C 1
ATOM 985 O O . LEU A 1 119 ? 5.272 -4.055 4.060 1.00 91.38 119 LEU A O 1
ATOM 989 N N . LEU A 1 120 ? 6.915 -4.225 2.535 1.00 91.25 120 LEU A N 1
ATOM 990 C CA . LEU A 1 120 ? 6.625 -5.581 2.058 1.00 91.25 120 LEU A CA 1
ATOM 991 C C . LEU A 1 120 ? 7.653 -6.563 2.650 1.00 91.25 120 LEU A C 1
ATOM 993 O O . LEU A 1 120 ? 8.295 -7.331 1.942 1.00 91.25 120 LEU A O 1
ATOM 997 N N . SER A 1 121 ? 7.881 -6.511 3.964 1.00 85.06 121 SER A N 1
ATOM 998 C CA . SER A 1 121 ? 8.934 -7.301 4.626 1.00 85.06 121 SER A CA 1
ATOM 999 C C . SER A 1 121 ? 8.698 -8.812 4.567 1.00 85.06 121 SER A C 1
ATOM 1001 O O . SER A 1 121 ? 9.641 -9.602 4.450 1.00 85.06 121 SER A O 1
ATOM 1003 N N . HIS A 1 122 ? 7.435 -9.226 4.610 1.00 87.19 122 HIS A N 1
ATOM 1004 C CA . HIS A 1 122 ? 7.046 -10.632 4.651 1.00 87.19 122 HIS A CA 1
ATOM 1005 C C . HIS A 1 122 ? 7.291 -11.311 3.299 1.00 87.19 122 HIS A C 1
ATOM 1007 O O . HIS A 1 122 ? 6.998 -10.740 2.247 1.00 87.19 122 HIS A O 1
ATOM 1013 N N . SER A 1 123 ? 7.862 -12.518 3.326 1.00 87.12 123 SER A N 1
ATOM 1014 C CA . SER A 1 123 ? 8.106 -13.348 2.136 1.00 87.12 123 SER A CA 1
ATOM 1015 C C . SER A 1 123 ? 6.838 -13.528 1.315 1.00 87.12 123 SER A C 1
ATOM 1017 O O . SER A 1 123 ? 6.860 -13.356 0.104 1.00 87.12 123 SER A O 1
ATOM 1019 N N . ASP A 1 124 ? 5.727 -13.785 1.992 1.00 89.25 124 ASP A N 1
ATOM 1020 C CA . ASP A 1 124 ? 4.469 -14.185 1.374 1.00 89.25 124 ASP A CA 1
ATOM 1021 C C . ASP A 1 124 ? 3.871 -13.004 0.605 1.00 89.25 124 ASP A C 1
ATOM 1023 O O . ASP A 1 124 ? 3.512 -13.134 -0.563 1.00 89.25 124 ASP A O 1
ATOM 1027 N N . VAL A 1 125 ? 3.890 -11.811 1.213 1.00 91.56 125 VAL A N 1
ATOM 1028 C CA . VAL A 1 125 ? 3.499 -10.553 0.560 1.00 91.56 125 VAL A CA 1
ATOM 1029 C C . VAL A 1 125 ? 4.397 -10.277 -0.649 1.00 91.56 125 VAL A C 1
ATOM 1031 O O . VAL A 1 125 ? 3.900 -9.932 -1.717 1.00 91.56 125 VAL A O 1
ATOM 1034 N N . ARG A 1 126 ? 5.718 -10.475 -0.533 1.00 91.06 126 ARG A N 1
ATOM 1035 C CA . ARG A 1 126 ? 6.644 -10.294 -1.667 1.00 91.06 126 ARG A CA 1
ATOM 1036 C C . ARG A 1 126 ? 6.374 -11.271 -2.803 1.00 91.06 126 ARG A C 1
ATOM 1038 O O . ARG A 1 126 ? 6.437 -10.861 -3.960 1.00 91.06 126 ARG A O 1
ATOM 1045 N N . SER A 1 127 ? 6.056 -12.522 -2.485 1.00 90.81 127 SER A N 1
ATOM 1046 C CA . SER A 1 127 ? 5.672 -13.539 -3.462 1.00 90.81 127 SER A CA 1
ATOM 1047 C C . SER A 1 127 ? 4.374 -13.161 -4.170 1.00 90.81 127 SER A C 1
ATOM 1049 O O . SER A 1 127 ? 4.316 -13.246 -5.393 1.00 90.81 127 SER A O 1
ATOM 1051 N N . GLN A 1 128 ? 3.367 -12.670 -3.440 1.00 93.06 128 GLN A N 1
ATOM 1052 C CA . GLN A 1 128 ? 2.116 -12.180 -4.030 1.00 93.06 128 GLN A CA 1
ATOM 1053 C C . GLN A 1 128 ? 2.359 -10.993 -4.966 1.00 93.06 128 GLN A C 1
ATOM 1055 O O . GLN A 1 128 ? 1.907 -11.004 -6.109 1.00 93.06 128 GLN A O 1
ATOM 1060 N N . VAL A 1 129 ? 3.155 -10.013 -4.530 1.00 94.50 129 VAL A N 1
ATOM 1061 C CA . VAL A 1 129 ? 3.544 -8.867 -5.364 1.00 94.50 129 VAL A CA 1
ATOM 1062 C C . VAL A 1 129 ? 4.298 -9.328 -6.612 1.00 94.50 129 VAL A C 1
ATOM 1064 O O . VAL A 1 129 ? 4.058 -8.823 -7.700 1.00 94.50 129 VAL A O 1
ATOM 1067 N N . ASN A 1 130 ? 5.208 -10.297 -6.496 1.00 94.25 130 ASN A N 1
ATOM 1068 C CA . ASN A 1 130 ? 5.923 -10.821 -7.658 1.00 94.25 130 ASN A CA 1
ATOM 1069 C C . ASN A 1 130 ? 4.978 -11.504 -8.659 1.00 94.25 130 ASN A C 1
ATOM 1071 O O . ASN A 1 130 ? 5.097 -11.263 -9.857 1.00 94.25 130 ASN A O 1
ATOM 1075 N N . LYS A 1 131 ? 4.021 -12.304 -8.167 1.00 93.88 131 LYS A N 1
ATOM 1076 C CA . LYS A 1 131 ? 3.010 -12.976 -8.996 1.00 93.88 131 LYS A CA 1
ATOM 1077 C C . LYS A 1 131 ? 2.140 -11.971 -9.749 1.00 93.88 131 LYS A C 1
ATOM 1079 O O . LYS A 1 131 ? 2.048 -12.048 -10.966 1.00 93.88 131 LYS A O 1
ATOM 1084 N N . ILE A 1 132 ? 1.543 -11.001 -9.057 1.00 94.00 132 ILE A N 1
ATOM 1085 C CA . ILE A 1 132 ? 0.630 -10.042 -9.703 1.00 94.00 132 ILE A CA 1
ATOM 1086 C C . ILE A 1 132 ? 1.356 -9.105 -10.671 1.00 94.00 132 ILE A C 1
ATOM 1088 O O . ILE A 1 132 ? 0.811 -8.789 -11.724 1.00 94.00 132 ILE A O 1
ATOM 1092 N N . VAL A 1 133 ? 2.606 -8.724 -10.386 1.00 95.12 133 VAL A N 1
ATOM 1093 C CA . VAL A 1 133 ? 3.402 -7.923 -11.329 1.00 95.12 133 VAL A CA 1
ATOM 1094 C C . VAL A 1 133 ? 3.752 -8.734 -12.578 1.00 95.12 133 VAL A C 1
ATOM 1096 O O . VAL A 1 133 ? 3.667 -8.204 -13.680 1.00 95.12 133 VAL A O 1
ATOM 1099 N N . ALA A 1 134 ? 4.062 -10.028 -12.440 1.00 93.25 134 ALA A N 1
ATOM 1100 C CA . ALA A 1 134 ? 4.250 -10.917 -13.590 1.00 93.25 134 ALA A CA 1
ATOM 1101 C C . ALA A 1 134 ? 2.977 -11.058 -14.448 1.00 93.25 134 ALA A C 1
ATOM 1103 O O . ALA A 1 134 ? 3.072 -11.232 -15.656 1.00 93.25 134 ALA A O 1
ATOM 1104 N N . LEU A 1 135 ? 1.795 -10.928 -13.835 1.00 93.12 135 LEU A N 1
ATOM 1105 C CA . LEU A 1 135 ? 0.493 -10.915 -14.515 1.00 93.12 135 LEU A CA 1
ATOM 1106 C C . LEU A 1 135 ? 0.113 -9.539 -15.103 1.00 93.12 135 LEU A C 1
ATOM 1108 O O . LEU A 1 135 ? -1.006 -9.362 -15.588 1.00 93.12 135 LEU A O 1
ATOM 1112 N N . GLY A 1 136 ? 1.011 -8.550 -15.046 1.00 93.25 136 GLY A N 1
ATOM 1113 C CA . GLY A 1 136 ? 0.793 -7.217 -15.611 1.00 93.25 136 GLY A CA 1
ATOM 1114 C C . GLY A 1 136 ? 0.031 -6.245 -14.705 1.00 93.25 136 GLY A C 1
ATOM 1115 O O . GLY A 1 136 ? -0.476 -5.232 -15.188 1.00 93.25 136 GLY A O 1
ATOM 1116 N N . TYR A 1 137 ? -0.073 -6.522 -13.402 1.00 95.38 137 TYR A N 1
ATOM 1117 C CA . TYR A 1 137 ? -0.655 -5.580 -12.444 1.00 95.38 137 TYR A CA 1
ATOM 1118 C C . TYR A 1 137 ? 0.390 -4.594 -11.923 1.00 95.38 137 TYR A C 1
ATOM 1120 O O . TYR A 1 137 ? 1.521 -4.955 -11.594 1.00 95.38 137 TYR A O 1
ATOM 1128 N N . SER A 1 138 ? -0.046 -3.352 -11.753 1.00 95.62 138 SER A N 1
ATOM 1129 C CA . SER A 1 138 ? 0.697 -2.297 -11.074 1.00 95.62 138 SER A CA 1
ATOM 1130 C C . SER A 1 138 ? 0.298 -2.219 -9.601 1.00 95.62 138 SER A C 1
ATOM 1132 O O . SER A 1 138 ? -0.859 -2.467 -9.248 1.00 95.62 138 SER A O 1
ATOM 1134 N N . VAL A 1 139 ? 1.243 -1.842 -8.737 1.00 96.06 139 VAL A N 1
ATOM 1135 C CA . VAL A 1 139 ? 1.017 -1.666 -7.294 1.00 96.06 139 VAL A CA 1
ATOM 1136 C C . VAL A 1 139 ? 1.041 -0.193 -6.937 1.00 96.06 139 VAL A C 1
ATOM 1138 O O . VAL A 1 139 ? 1.983 0.537 -7.260 1.00 96.06 139 VAL A O 1
ATOM 1141 N N . TYR A 1 140 ? 0.016 0.206 -6.201 1.00 95.88 140 TYR A N 1
ATOM 1142 C CA . TYR A 1 140 ? -0.165 1.542 -5.674 1.00 95.88 140 TYR A CA 1
ATOM 1143 C C . TYR A 1 140 ? -0.106 1.511 -4.154 1.00 95.88 140 TYR A C 1
ATOM 1145 O O . TYR A 1 140 ? -0.490 0.525 -3.523 1.00 95.88 140 TYR A O 1
ATOM 1153 N N . VAL A 1 141 ? 0.331 2.613 -3.561 1.00 95.38 141 VAL A N 1
ATOM 1154 C CA . VAL A 1 141 ? 0.348 2.799 -2.112 1.00 95.38 141 VAL A CA 1
ATOM 1155 C C . VAL A 1 141 ? -0.234 4.153 -1.751 1.00 95.38 141 VAL A C 1
ATOM 1157 O O . VAL A 1 141 ? -0.045 5.135 -2.465 1.00 95.38 141 VAL A O 1
ATOM 1160 N N . ARG A 1 142 ? -0.942 4.211 -0.630 1.00 94.31 142 ARG A N 1
ATOM 1161 C CA . ARG A 1 142 ? -1.301 5.459 0.040 1.00 94.31 142 ARG A CA 1
ATOM 1162 C C . ARG A 1 142 ? -0.887 5.399 1.497 1.00 94.31 142 ARG A C 1
ATOM 1164 O O . ARG A 1 142 ? -0.693 4.317 2.055 1.00 94.31 142 ARG A O 1
ATOM 1171 N N . ARG A 1 143 ? -0.763 6.565 2.118 1.00 94.06 143 ARG A N 1
ATOM 1172 C CA . ARG A 1 143 ? -0.275 6.702 3.486 1.00 94.06 143 ARG A CA 1
ATOM 1173 C C . ARG A 1 143 ? -1.220 7.541 4.329 1.00 94.06 143 ARG A C 1
ATOM 1175 O O . ARG A 1 143 ? -1.655 8.596 3.882 1.00 94.06 143 ARG A O 1
ATOM 1182 N N . CYS A 1 144 ? -1.450 7.116 5.564 1.00 93.00 144 CYS A N 1
ATOM 1183 C CA . CYS A 1 144 ? -2.012 7.952 6.617 1.00 93.00 144 CYS A CA 1
ATOM 1184 C C . CYS A 1 144 ? -0.984 8.114 7.740 1.00 93.00 144 CYS A C 1
ATOM 1186 O O . CYS A 1 144 ? -0.433 7.122 8.220 1.00 93.00 144 CYS A O 1
ATOM 1188 N N . LEU A 1 145 ? -0.702 9.355 8.137 1.00 92.94 145 LEU A N 1
ATOM 1189 C CA . LEU A 1 145 ? 0.206 9.637 9.246 1.00 92.94 145 LEU A CA 1
ATOM 1190 C C . LEU A 1 145 ? -0.470 9.328 10.582 1.00 92.94 145 LEU A C 1
ATOM 1192 O O . LEU A 1 145 ? -1.636 9.660 10.797 1.00 92.94 145 LEU A O 1
ATOM 1196 N N . LEU A 1 146 ? 0.287 8.701 11.475 1.00 91.75 146 LEU A N 1
ATOM 1197 C CA . LEU A 1 146 ? -0.144 8.429 12.834 1.00 91.75 146 LEU A CA 1
ATOM 1198 C C . LEU A 1 146 ? 0.360 9.526 13.766 1.00 91.75 146 LEU A C 1
ATOM 1200 O O . LEU A 1 146 ? 1.532 9.898 13.726 1.00 91.75 146 LEU A O 1
ATOM 1204 N N . ASN A 1 147 ? -0.530 9.991 14.627 1.00 90.19 147 ASN A N 1
ATOM 1205 C CA . ASN A 1 147 ? -0.244 10.879 15.746 1.00 90.19 147 ASN A CA 1
ATOM 1206 C C . ASN A 1 147 ? -0.946 10.337 16.998 1.00 90.19 147 ASN A C 1
ATOM 1208 O O . ASN A 1 147 ? -1.715 9.375 16.919 1.00 90.19 147 ASN A O 1
ATOM 1212 N N . ASP A 1 148 ? -0.684 10.937 18.154 1.00 87.44 148 ASP A N 1
ATOM 1213 C CA . ASP A 1 148 ? -1.211 10.418 19.419 1.00 87.44 148 ASP A CA 1
ATOM 1214 C C . ASP A 1 148 ? -2.745 10.438 19.479 1.00 87.44 148 ASP A C 1
ATOM 1216 O O . ASP A 1 148 ? -3.342 9.562 20.099 1.00 87.44 148 ASP A O 1
ATOM 1220 N N . SER A 1 149 ? -3.401 11.348 18.751 1.00 86.69 149 SER A N 1
ATOM 1221 C CA . SER A 1 149 ? -4.864 11.428 18.722 1.00 86.69 149 SER A CA 1
ATOM 1222 C C . SER A 1 149 ? -5.534 10.355 17.856 1.00 86.69 149 SER A C 1
ATOM 1224 O O . SER A 1 149 ? -6.660 9.955 18.150 1.00 86.69 149 SER A O 1
ATOM 1226 N N . ASN A 1 150 ? -4.882 9.859 16.796 1.00 89.00 150 ASN A N 1
ATOM 1227 C CA . ASN A 1 150 ? -5.509 8.922 15.852 1.00 89.00 150 ASN A CA 1
ATOM 1228 C C . ASN A 1 150 ? -4.998 7.475 15.949 1.00 89.00 150 ASN A C 1
ATOM 1230 O O . ASN A 1 150 ? -5.663 6.555 15.462 1.00 89.00 150 ASN A O 1
ATOM 1234 N N . LYS A 1 151 ? -3.841 7.250 16.577 1.00 88.19 151 LYS A N 1
ATOM 1235 C CA . LYS A 1 151 ? -3.108 5.976 16.530 1.00 88.19 151 LYS A CA 1
ATOM 1236 C C . LYS A 1 151 ? -3.930 4.782 17.000 1.00 88.19 151 LYS A C 1
ATOM 1238 O O . LYS A 1 151 ? -3.957 3.753 16.318 1.00 88.19 151 LYS A O 1
ATOM 1243 N N . ASP A 1 152 ? -4.633 4.916 18.117 1.00 87.12 152 ASP A N 1
ATOM 1244 C CA . ASP A 1 152 ? -5.423 3.819 18.677 1.00 87.12 152 ASP A CA 1
ATOM 1245 C C . ASP A 1 152 ? -6.705 3.562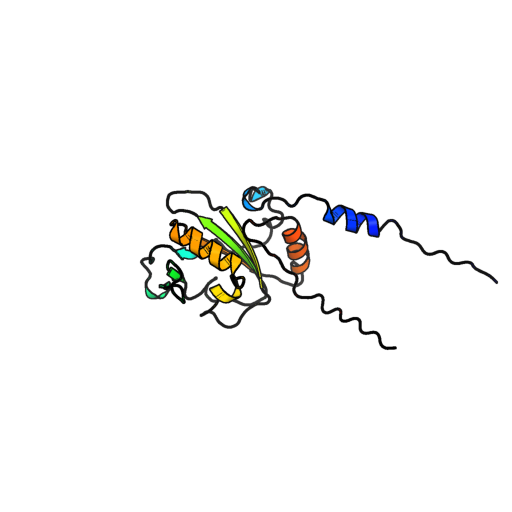 17.888 1.00 87.12 152 ASP A C 1
ATOM 1247 O O . ASP A 1 152 ? -7.046 2.406 17.620 1.00 87.12 152 ASP A O 1
ATOM 1251 N N . THR A 1 153 ? -7.368 4.623 17.427 1.00 88.44 153 THR A N 1
ATOM 1252 C CA . THR A 1 153 ? -8.536 4.534 16.540 1.00 88.44 153 THR A CA 1
ATOM 1253 C C . THR A 1 153 ? -8.189 3.804 15.248 1.00 88.44 153 THR A C 1
ATOM 1255 O O . THR A 1 153 ? -8.925 2.912 14.814 1.00 88.44 153 THR A O 1
ATOM 1258 N N . VAL A 1 154 ? -7.040 4.129 14.652 1.00 89.38 154 VAL A N 1
ATOM 1259 C CA . VAL A 1 154 ? -6.563 3.485 13.429 1.00 89.38 154 VAL A CA 1
ATOM 1260 C C . VAL A 1 154 ? -6.245 2.014 13.669 1.00 89.38 154 VAL A C 1
ATOM 1262 O O . VAL A 1 154 ? -6.736 1.158 12.932 1.00 89.38 154 VAL A O 1
ATOM 1265 N N . ARG A 1 155 ? -5.497 1.688 14.729 1.00 87.00 155 ARG A N 1
ATOM 1266 C CA . ARG A 1 155 ? -5.174 0.296 15.081 1.00 87.00 155 ARG A CA 1
ATOM 1267 C C . ARG A 1 155 ? -6.424 -0.553 15.291 1.00 87.00 155 ARG A C 1
ATOM 1269 O O . ARG A 1 155 ? -6.553 -1.598 14.657 1.00 87.00 155 ARG A O 1
ATOM 1276 N N . LYS A 1 156 ? -7.362 -0.089 16.121 1.00 86.44 156 LYS A N 1
ATOM 1277 C CA . LYS A 1 156 ? -8.624 -0.797 16.398 1.00 86.44 156 LYS A CA 1
ATOM 1278 C C . LYS A 1 156 ? -9.470 -0.965 15.134 1.00 86.44 156 LYS A C 1
ATOM 1280 O O . LYS A 1 156 ? -10.064 -2.019 14.929 1.00 86.44 156 LYS A O 1
ATOM 1285 N N . SER A 1 157 ? -9.487 0.041 14.261 1.00 87.56 157 SER A N 1
ATOM 1286 C CA . SER A 1 157 ? -10.209 -0.020 12.987 1.00 87.56 157 SER A CA 1
ATOM 1287 C C . SER A 1 157 ? -9.628 -1.056 12.027 1.00 87.56 157 SER A C 1
ATOM 1289 O O . SER A 1 157 ? -10.381 -1.823 11.435 1.00 87.56 157 SER A O 1
ATOM 1291 N N . LEU A 1 158 ? -8.299 -1.133 11.899 1.00 87.31 158 LEU A N 1
ATOM 1292 C CA . LEU A 1 158 ? -7.639 -2.096 11.009 1.00 87.31 158 LEU A CA 1
ATOM 1293 C C . LEU A 1 158 ? -7.946 -3.554 11.376 1.00 87.31 158 LEU A C 1
ATOM 1295 O O . LEU A 1 158 ? -7.986 -4.408 10.492 1.00 87.31 158 LEU A O 1
ATOM 1299 N N . LEU A 1 159 ? -8.207 -3.848 12.654 1.00 84.94 159 LEU A N 1
ATOM 1300 C CA . LEU A 1 159 ? -8.560 -5.199 13.104 1.00 84.94 159 LEU A CA 1
ATOM 1301 C C . LEU A 1 159 ? -9.901 -5.695 12.544 1.00 84.94 159 LEU A C 1
ATOM 1303 O O . LEU A 1 159 ? -10.089 -6.910 12.458 1.00 84.94 159 LEU A O 1
ATOM 1307 N N . ARG A 1 160 ? -10.787 -4.782 12.118 1.00 86.00 160 ARG A N 1
ATOM 1308 C CA . ARG A 1 160 ? -12.107 -5.088 11.536 1.00 86.00 160 ARG A CA 1
ATOM 1309 C C . ARG A 1 160 ? -12.027 -5.618 10.104 1.00 86.00 160 ARG A C 1
ATOM 1311 O O . ARG A 1 160 ? -12.999 -6.188 9.611 1.00 86.00 160 ARG A O 1
ATOM 1318 N N . TYR A 1 161 ? -10.887 -5.431 9.441 1.00 87.69 161 TYR A N 1
ATOM 1319 C CA . TYR A 1 161 ? -10.712 -5.739 8.028 1.00 87.69 161 TYR A CA 1
ATOM 1320 C C . TYR A 1 161 ? -9.838 -6.973 7.806 1.00 87.69 161 TYR A C 1
ATOM 1322 O O . TYR A 1 161 ? -8.820 -7.176 8.474 1.00 87.69 161 TYR A O 1
ATOM 1330 N N . ASP A 1 162 ? -10.232 -7.792 6.837 1.00 87.88 162 ASP A N 1
ATOM 1331 C CA . ASP A 1 162 ? -9.421 -8.868 6.285 1.00 87.88 162 ASP A CA 1
ATOM 1332 C C . ASP A 1 162 ? -8.820 -8.393 4.965 1.00 87.88 162 ASP A C 1
ATOM 1334 O O . ASP A 1 162 ? -9.540 -8.114 4.011 1.00 87.88 162 ASP A O 1
ATOM 1338 N N . TYR A 1 163 ? -7.500 -8.243 4.934 1.00 89.44 163 TYR A N 1
ATOM 1339 C CA . TYR A 1 163 ? -6.760 -7.879 3.731 1.00 89.44 163 TYR A CA 1
ATOM 1340 C C . TYR A 1 163 ? -6.330 -9.153 3.000 1.00 89.44 163 TYR A C 1
ATOM 1342 O O . TYR A 1 163 ? -5.816 -10.076 3.636 1.00 89.44 163 TYR A O 1
ATOM 1350 N N . ALA A 1 164 ? -6.474 -9.172 1.671 1.00 88.00 164 ALA A N 1
ATOM 1351 C CA . ALA A 1 164 ? -6.150 -10.327 0.830 1.00 88.00 164 ALA A CA 1
ATOM 1352 C C . ALA A 1 164 ? -4.723 -10.875 1.040 1.00 88.00 164 ALA A C 1
ATOM 1354 O O . ALA A 1 164 ? -4.501 -12.083 0.982 1.00 88.00 164 ALA A O 1
ATOM 1355 N N . TRP A 1 165 ? -3.743 -10.007 1.309 1.00 86.88 165 TRP A N 1
ATOM 1356 C CA . TRP A 1 165 ? -2.362 -10.379 1.617 1.00 86.88 165 TRP A CA 1
ATOM 1357 C C . TRP A 1 165 ? -2.055 -10.053 3.087 1.00 86.88 165 TRP A C 1
ATOM 1359 O O . TRP A 1 165 ? -1.460 -9.030 3.390 1.00 86.88 165 TRP A O 1
ATOM 1369 N N . LYS A 1 166 ? -2.495 -10.877 4.041 1.00 71.44 166 LYS A N 1
ATOM 1370 C CA . LYS A 1 166 ? -2.258 -10.685 5.498 1.00 71.44 166 LYS A CA 1
ATOM 1371 C C . LYS A 1 166 ? -0.757 -10.452 5.849 1.00 71.44 166 LYS A C 1
ATOM 1373 O O . LYS A 1 166 ? 0.111 -10.939 5.139 1.00 71.44 166 LYS A O 1
ATOM 1378 N N . ARG A 1 167 ? -0.336 -9.767 6.937 1.00 61.81 167 ARG A N 1
ATOM 1379 C CA . ARG A 1 167 ? -0.967 -9.447 8.244 1.00 61.81 167 ARG A CA 1
ATOM 1380 C C . ARG A 1 167 ? -0.697 -8.017 8.756 1.00 61.81 167 ARG A C 1
ATOM 1382 O O . ARG A 1 167 ? 0.407 -7.492 8.637 1.00 61.81 167 ARG A O 1
ATOM 1389 N N . VAL A 1 168 ? -1.673 -7.502 9.510 1.00 55.31 168 VAL A N 1
ATOM 1390 C CA . VAL A 1 168 ? -1.503 -6.466 10.544 1.00 55.31 168 VAL A CA 1
ATOM 1391 C C . VAL A 1 168 ? -0.994 -7.152 11.821 1.00 55.31 168 VAL A C 1
ATOM 1393 O O . VAL A 1 168 ? -1.740 -7.895 12.451 1.00 55.31 168 VAL A O 1
ATOM 1396 N N . THR A 1 169 ? 0.273 -6.959 12.190 1.00 51.88 169 THR A N 1
ATOM 1397 C CA . THR A 1 169 ? 0.822 -7.392 13.491 1.00 51.88 169 THR A CA 1
ATOM 1398 C C . THR A 1 169 ? 1.058 -6.172 14.371 1.00 51.88 169 THR A C 1
ATOM 1400 O O . THR A 1 169 ? 1.774 -5.258 13.953 1.00 51.88 169 THR A O 1
ATOM 1403 N N . ASN A 1 170 ? 0.484 -6.172 15.578 1.00 43.03 170 ASN A N 1
ATOM 1404 C CA . ASN A 1 170 ? 0.834 -5.217 16.624 1.00 43.03 170 ASN A CA 1
ATOM 1405 C C . ASN A 1 170 ? 2.344 -5.308 16.884 1.00 43.03 170 ASN A C 1
ATOM 1407 O O . ASN A 1 170 ? 2.894 -6.399 17.038 1.00 43.03 170 ASN A O 1
ATOM 1411 N N . VAL A 1 171 ? 3.025 -4.159 16.893 1.00 44.72 171 VAL A N 1
ATOM 1412 C CA . VAL A 1 171 ? 4.313 -4.051 17.586 1.00 44.72 171 VAL A CA 1
ATOM 1413 C C . VAL A 1 171 ? 4.030 -4.518 19.006 1.00 44.72 171 VAL A C 1
ATOM 1415 O O . VAL A 1 171 ? 3.086 -4.006 19.599 1.00 44.72 171 VAL A O 1
ATOM 1418 N N . ARG A 1 172 ? 4.774 -5.540 19.447 1.00 38.66 172 ARG A N 1
ATOM 1419 C CA . ARG A 1 172 ? 4.761 -6.133 20.788 1.00 38.66 172 ARG A CA 1
ATOM 1420 C C . ARG A 1 172 ? 4.187 -5.161 21.816 1.00 38.66 172 ARG A C 1
ATOM 1422 O O . ARG A 1 172 ? 4.752 -4.080 21.982 1.00 38.66 172 ARG A O 1
ATOM 1429 N N . ASP A 1 173 ? 3.138 -5.578 22.519 1.00 35.22 173 ASP A N 1
ATOM 1430 C CA . ASP A 1 173 ? 2.957 -5.130 23.891 1.00 35.22 173 ASP A CA 1
ATOM 1431 C C . ASP A 1 173 ? 4.253 -5.497 24.611 1.00 35.22 173 ASP A C 1
ATOM 1433 O O . ASP A 1 173 ? 4.494 -6.634 25.005 1.00 35.22 173 ASP A O 1
ATOM 1437 N N . SER A 1 174 ? 5.160 -4.533 24.704 1.00 36.94 174 SER A N 1
ATOM 1438 C CA . SER A 1 174 ? 6.191 -4.515 25.721 1.00 36.94 174 SER A CA 1
ATOM 1439 C C . SER A 1 174 ? 5.517 -4.169 27.047 1.00 36.94 174 SER A C 1
ATOM 1441 O O . SER A 1 174 ? 5.825 -3.155 27.656 1.00 36.94 174 SER A O 1
ATOM 1443 N N . GLN A 1 175 ? 4.578 -5.011 27.467 1.00 34.28 175 GLN A N 1
ATOM 1444 C CA . GLN A 1 175 ? 4.431 -5.373 28.862 1.00 34.28 175 GLN A CA 1
ATOM 1445 C C . GLN A 1 175 ? 5.211 -6.678 28.999 1.00 34.28 175 GLN A C 1
ATOM 1447 O O . GLN A 1 175 ? 4.685 -7.780 28.911 1.00 34.28 175 GLN A O 1
ATOM 1452 N N . ARG A 1 176 ? 6.533 -6.539 29.146 1.00 34.25 176 ARG A N 1
ATOM 1453 C CA . ARG A 1 176 ? 7.176 -7.387 30.141 1.00 34.25 176 ARG A CA 1
ATOM 1454 C C . ARG A 1 176 ? 6.568 -6.899 31.441 1.00 34.25 176 ARG A C 1
ATOM 1456 O O . ARG A 1 176 ? 6.798 -5.743 31.794 1.00 34.25 176 ARG A O 1
ATOM 1463 N N . ASP A 1 177 ? 5.738 -7.733 32.049 1.00 32.75 177 ASP A N 1
ATOM 1464 C CA . ASP A 1 177 ? 5.387 -7.577 33.448 1.00 32.75 177 ASP A CA 1
ATOM 1465 C C . ASP A 1 177 ? 6.684 -7.335 34.217 1.00 32.75 177 ASP A C 1
ATOM 1467 O O . ASP A 1 177 ? 7.582 -8.177 34.285 1.00 32.75 177 ASP A O 1
ATOM 1471 N N . ILE A 1 178 ? 6.808 -6.103 34.698 1.00 44.97 178 ILE A N 1
ATOM 1472 C CA . ILE A 1 178 ? 7.626 -5.791 35.847 1.00 44.97 178 ILE A CA 1
ATOM 1473 C C . ILE A 1 178 ? 6.793 -6.268 37.032 1.00 44.97 178 ILE A C 1
ATOM 1475 O O . ILE A 1 178 ? 5.867 -5.597 37.472 1.00 44.97 178 ILE A O 1
ATOM 1479 N N . SER A 1 179 ? 7.147 -7.441 37.519 1.00 31.59 179 SER A N 1
ATOM 1480 C CA . SER A 1 179 ? 7.001 -7.870 38.907 1.00 31.59 179 SER A CA 1
ATOM 1481 C C . SER A 1 179 ? 8.312 -8.616 39.161 1.00 31.59 179 SER A C 1
ATOM 1483 O O . SER A 1 179 ? 8.549 -9.628 38.512 1.00 31.59 179 SER A O 1
ATOM 1485 N N . VAL A 1 180 ? 9.324 -8.114 39.877 1.00 36.50 180 VAL A N 1
ATOM 1486 C CA . VAL A 1 180 ? 9.338 -7.466 41.202 1.00 36.50 180 VAL A CA 1
ATOM 1487 C C . VAL A 1 180 ? 8.370 -8.147 42.161 1.00 36.50 180 VAL A C 1
ATOM 1489 O O . VAL A 1 180 ? 7.331 -7.593 42.503 1.00 36.50 180 VAL A O 1
ATOM 1492 N N . ALA A 1 181 ? 8.697 -9.387 42.512 1.00 34.16 181 ALA A N 1
ATOM 1493 C CA . ALA A 1 181 ? 9.019 -9.810 43.876 1.00 34.16 181 ALA A CA 1
ATOM 1494 C C . ALA A 1 181 ? 9.642 -11.210 43.805 1.00 34.16 181 ALA A C 1
ATOM 1496 O O . ALA A 1 181 ? 9.046 -12.071 43.120 1.00 34.16 181 ALA A O 1
#

Foldseek 3Di:
DDDDDDDDDPPPVVVVVVLVPPDFAAQQPADLVRQLCNPADKDPKDFFWFQEQDPPNPQWDDDPPPQGGIGGLADPVNCFDAWKKKWKWKDAPPDPDTGTADIDTDNGDNHRRCVCCVRQVDPQSSVVVSVVSVVGMIMIMMIGHDDPVCNVVVLSSPVRHDGNRDDDDDPDPPPPPPDDD

Radius of gyration: 20.59 Å; chains: 1; bounding box: 37×26×81 Å

Sequence (181 aa):
MTTQLFTICGKLYFIIFQINNLRKLKRENVPDTNFSLNKIQWSPWELVISPTKPENDSLWSERYRGRKGFRKTSVCGGKTFPAAVYEFSVRKLSDPKRFVTYCKLSSGFTKTRCWESRLLSHSDVRSQVNKIVALGYSVYVRRCLLNDSNKDTVRKSLLRYDYAWKRVTNVRDSQRDISVA

pLDDT: mean 77.82, std 21.21, range [28.17, 96.06]

Secondary structure (DSSP, 8-state):
--PPP----HHHHHHHHHHTSSPPEEGGGS-GGG-TTSSS-BPPPEEEEESS--S-GGGEEEPSTT-SSEEESSSGGG---S-EEEEEEEEETT-SPPEEEEEEEES--S-GGGHHHHHT-SHHHHHHHHHHHHTTEEEEEEEEE--TTTHHHHHHHHTTEE-SS----------------

Organism: Magallana gigas (NCBI:txid29159)